Protein AF-A0A0W0G9D4-F1 (afdb_monomer_lite)

Secondary structure (DSSP, 8-state):
-PPPHHHHHHHHHHHHHHS---HHHHHHHHHHTS-HHHHHHHHT-TT-S--SHHHHHHHHHHHHHHHHHHHHHHHHHHHT-----------TTS---HHHHHHHHHTTB-TTT--BSS-TTS-TT--

Sequence (127 aa):
MKDRADEYVNRFRLIAMDMKYDDEALMKFFRDGLLESLQNKIMLRTDGAPKTLKDWYKLAVRYDNQYKLVMANRKKRELIKPKIAREKEVTVGQMLSKSDRKDYMIAGKCFNCAKTGHLSQDCPAKG

Structure (mmCIF, N/CA/C/O backbone):
data_AF-A0A0W0G9D4-F1
#
_entry.id   AF-A0A0W0G9D4-F1
#
loop_
_atom_site.group_PDB
_atom_site.id
_atom_site.type_symbol
_atom_site.label_atom_id
_atom_site.label_alt_id
_atom_site.label_comp_id
_atom_site.label_asym_id
_atom_site.label_entity_id
_atom_site.label_seq_id
_atom_site.pdbx_PDB_ins_code
_atom_site.Cartn_x
_atom_site.Cartn_y
_atom_site.Cartn_z
_atom_site.occupancy
_atom_site.B_iso_or_equiv
_atom_site.auth_seq_id
_atom_site.auth_comp_id
_atom_site.auth_asym_id
_atom_site.auth_atom_id
_atom_site.pdbx_PDB_model_num
ATOM 1 N N . MET A 1 1 ? -0.554 -16.959 -2.542 1.00 45.66 1 MET A N 1
ATOM 2 C CA . MET A 1 1 ? -0.928 -15.636 -3.088 1.00 45.66 1 MET A CA 1
ATOM 3 C C . MET A 1 1 ? -1.708 -14.936 -1.993 1.00 45.66 1 MET A C 1
ATOM 5 O O . MET A 1 1 ? -2.702 -15.501 -1.575 1.00 45.66 1 MET A O 1
ATOM 9 N N . LYS A 1 2 ? -1.224 -13.818 -1.436 1.00 55.66 2 LYS A N 1
ATOM 10 C CA . LYS A 1 2 ? -2.077 -13.017 -0.543 1.00 55.66 2 LYS A CA 1
ATOM 11 C C . LYS A 1 2 ? -3.128 -12.323 -1.417 1.00 55.66 2 LYS A C 1
ATOM 13 O O . LYS A 1 2 ? -2.768 -11.838 -2.493 1.00 55.66 2 LYS A O 1
ATOM 18 N N . ASP A 1 3 ? -4.386 -12.355 -0.979 1.00 65.50 3 ASP A N 1
ATOM 19 C CA . ASP A 1 3 ? -5.522 -11.707 -1.646 1.00 65.50 3 ASP A CA 1
ATOM 20 C C . ASP A 1 3 ? -5.205 -10.229 -1.927 1.00 65.50 3 ASP A C 1
ATOM 22 O O . ASP A 1 3 ? -4.387 -9.606 -1.236 1.00 65.50 3 ASP A O 1
ATOM 26 N N . ARG A 1 4 ? -5.819 -9.653 -2.969 1.00 84.25 4 ARG A N 1
ATOM 27 C CA . ARG A 1 4 ? -5.610 -8.233 -3.284 1.00 84.25 4 ARG A CA 1
ATOM 28 C C . ARG A 1 4 ? -6.040 -7.372 -2.093 1.00 84.25 4 ARG A C 1
ATOM 30 O O . ARG A 1 4 ? -6.993 -7.710 -1.392 1.00 84.25 4 ARG A O 1
ATOM 37 N N . ALA A 1 5 ? -5.370 -6.238 -1.877 1.00 87.88 5 ALA A N 1
ATOM 38 C CA . ALA A 1 5 ? -5.644 -5.407 -0.704 1.00 87.88 5 ALA A CA 1
ATOM 39 C C . ALA A 1 5 ? -7.105 -4.919 -0.648 1.00 87.88 5 ALA A C 1
ATOM 41 O O . ALA A 1 5 ? -7.657 -4.786 0.438 1.00 87.88 5 ALA A O 1
ATOM 42 N N . ASP A 1 6 ? -7.746 -4.691 -1.798 1.00 89.88 6 ASP A N 1
ATOM 43 C CA . ASP A 1 6 ? -9.168 -4.350 -1.899 1.00 89.88 6 ASP A CA 1
ATOM 44 C C . ASP A 1 6 ? -10.088 -5.483 -1.430 1.00 89.88 6 ASP A C 1
ATOM 46 O O . ASP A 1 6 ? -11.030 -5.242 -0.676 1.00 89.88 6 ASP A O 1
ATOM 50 N N . GLU A 1 7 ? -9.785 -6.721 -1.810 1.00 91.00 7 GLU A N 1
ATOM 51 C CA . GLU A 1 7 ? -10.552 -7.890 -1.386 1.00 91.00 7 GLU A CA 1
ATOM 52 C C . GLU A 1 7 ? -10.403 -8.137 0.119 1.00 91.00 7 GLU A C 1
ATOM 54 O O . GLU A 1 7 ? -11.398 -8.334 0.821 1.00 91.00 7 GLU A O 1
ATOM 59 N N . TYR A 1 8 ? -9.173 -8.032 0.630 1.00 93.12 8 TYR A N 1
ATOM 60 C CA . TYR A 1 8 ? -8.897 -8.127 2.061 1.00 93.12 8 TYR A CA 1
ATOM 61 C C . TYR A 1 8 ? -9.650 -7.052 2.857 1.00 93.12 8 TYR A C 1
ATOM 63 O O . TYR A 1 8 ? -10.310 -7.370 3.844 1.00 93.12 8 TYR A O 1
ATOM 71 N N . VAL A 1 9 ? -9.622 -5.794 2.403 1.00 93.62 9 VAL A N 1
ATOM 72 C CA . VAL A 1 9 ? -10.360 -4.688 3.037 1.00 93.62 9 VAL A CA 1
ATOM 73 C C . VAL A 1 9 ? -11.863 -4.957 3.068 1.00 93.62 9 VAL A C 1
ATOM 75 O O . VAL A 1 9 ? -12.498 -4.711 4.093 1.00 93.62 9 VAL A O 1
ATOM 78 N N . ASN A 1 10 ? -12.442 -5.470 1.981 1.00 92.56 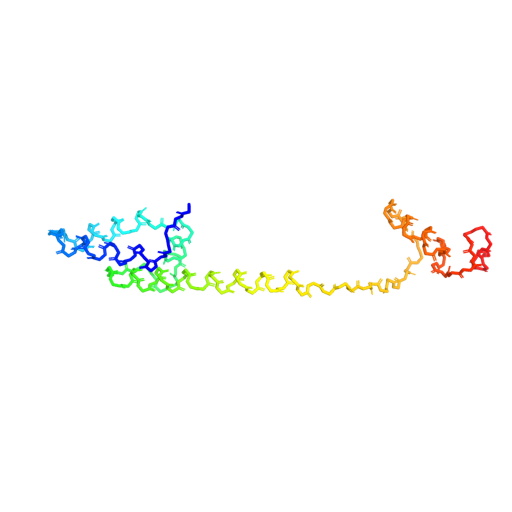10 ASN A N 1
ATOM 79 C CA . ASN A 1 10 ? -13.874 -5.761 1.923 1.00 92.56 10 ASN A CA 1
ATOM 80 C C . ASN A 1 10 ? -14.262 -6.890 2.880 1.00 92.56 10 ASN A C 1
ATOM 82 O O . ASN A 1 10 ? -15.212 -6.741 3.646 1.00 92.56 10 ASN A O 1
ATOM 86 N N . ARG A 1 11 ? -13.496 -7.986 2.891 1.00 92.12 11 ARG A N 1
ATOM 87 C CA . ARG A 1 11 ? -13.725 -9.108 3.808 1.00 92.12 11 ARG A CA 1
ATOM 88 C C . ARG A 1 11 ? -13.597 -8.664 5.262 1.00 92.12 11 ARG A C 1
ATOM 90 O O . ARG A 1 11 ? -14.465 -8.961 6.075 1.00 92.12 11 ARG A O 1
ATOM 97 N N . PHE A 1 12 ? -12.556 -7.893 5.569 1.00 93.94 12 PHE A N 1
ATOM 98 C CA . PHE A 1 12 ? -12.332 -7.387 6.916 1.00 93.94 12 PHE A CA 1
ATOM 99 C C . PHE A 1 12 ? -13.440 -6.429 7.359 1.00 93.94 12 PHE A C 1
ATOM 101 O O . PHE A 1 12 ? -13.861 -6.496 8.506 1.00 93.94 12 PHE A O 1
ATOM 108 N N . ARG A 1 13 ? -13.957 -5.570 6.470 1.00 91.69 13 ARG A N 1
ATOM 109 C CA . ARG A 1 13 ? -15.094 -4.692 6.789 1.00 91.69 13 ARG A CA 1
ATOM 110 C C . ARG A 1 13 ? -16.330 -5.466 7.220 1.00 91.69 13 ARG A C 1
ATOM 112 O O . ARG A 1 13 ? -16.950 -5.073 8.197 1.00 91.69 13 ARG A O 1
ATOM 119 N N . LEU A 1 14 ? -16.677 -6.538 6.509 1.00 90.81 14 LEU A N 1
ATOM 120 C CA . LEU A 1 14 ? -17.842 -7.357 6.854 1.00 90.81 14 LEU A CA 1
ATOM 121 C C . LEU A 1 14 ? -17.689 -7.977 8.244 1.00 90.81 14 LEU A C 1
ATOM 123 O O . LEU A 1 14 ? -18.610 -7.920 9.047 1.00 90.81 14 LEU A O 1
ATOM 127 N N . ILE A 1 15 ? -16.497 -8.497 8.542 1.00 89.56 15 ILE A N 1
ATOM 128 C CA . ILE A 1 15 ? -16.185 -9.074 9.851 1.00 89.56 15 ILE A CA 1
ATOM 129 C C . ILE A 1 15 ? -16.210 -7.984 10.936 1.00 89.56 15 ILE A C 1
ATOM 131 O O . ILE A 1 15 ? -16.845 -8.153 11.968 1.00 89.56 15 ILE A O 1
ATOM 135 N N . ALA A 1 16 ? -15.578 -6.834 10.701 1.00 90.00 16 ALA A N 1
ATOM 136 C CA . ALA A 1 16 ? -15.534 -5.727 11.655 1.00 90.00 16 ALA A CA 1
ATOM 137 C C . ALA A 1 16 ? -16.920 -5.144 11.980 1.00 90.00 16 ALA A C 1
ATOM 139 O O . ALA A 1 16 ? -17.105 -4.606 13.062 1.00 90.00 16 ALA A O 1
ATOM 140 N N . MET A 1 17 ? -17.889 -5.242 11.064 1.00 86.38 17 MET A N 1
ATOM 141 C CA . MET A 1 17 ? -19.273 -4.823 11.318 1.00 86.38 17 MET A CA 1
ATOM 142 C C . MET A 1 17 ? -20.025 -5.777 12.252 1.00 86.38 17 MET A C 1
ATOM 144 O O . MET A 1 17 ? -20.906 -5.332 12.983 1.00 86.38 17 MET A O 1
ATOM 148 N N . ASP A 1 18 ? -19.704 -7.069 12.207 1.00 86.44 18 ASP A N 1
ATOM 149 C CA . ASP A 1 18 ? -20.337 -8.094 13.042 1.00 86.44 18 ASP A CA 1
ATOM 150 C C . ASP A 1 18 ? -19.704 -8.155 14.443 1.00 86.44 18 ASP A C 1
ATOM 152 O O . ASP A 1 18 ? -20.372 -8.361 15.459 1.00 86.44 18 ASP A O 1
ATOM 156 N N . MET A 1 19 ? -18.396 -7.904 14.515 1.00 79.94 19 MET A N 1
ATOM 157 C CA . MET A 1 19 ? -17.641 -7.945 15.760 1.00 79.94 19 MET A CA 1
ATOM 158 C C . MET A 1 19 ? -17.784 -6.632 16.540 1.00 79.94 19 MET A C 1
ATOM 160 O O . MET A 1 19 ? -17.358 -5.577 16.083 1.00 79.94 19 MET A O 1
ATOM 164 N N . LYS A 1 20 ? -18.306 -6.691 17.772 1.00 82.50 20 LYS A N 1
ATOM 165 C CA . LYS A 1 20 ? -18.408 -5.541 18.701 1.00 82.50 20 LYS A CA 1
ATOM 166 C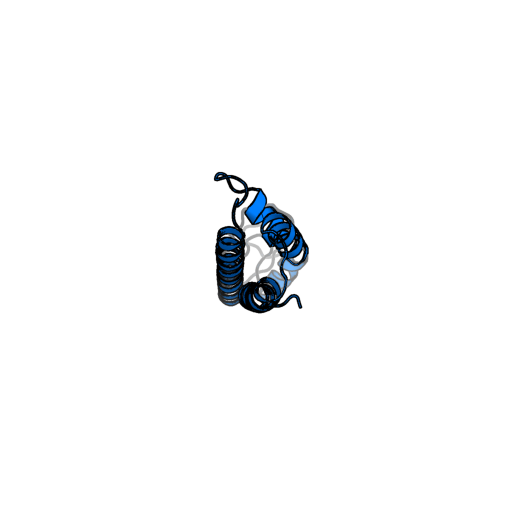 C . LYS A 1 20 ? -17.055 -5.112 19.309 1.00 82.50 20 LYS A C 1
ATOM 168 O O . LYS A 1 20 ? -16.995 -4.787 20.494 1.00 82.50 20 LYS A O 1
ATOM 173 N N . TYR A 1 21 ? -15.966 -5.171 18.547 1.00 86.38 21 TYR A N 1
ATOM 174 C CA . TYR A 1 21 ? -14.649 -4.730 19.009 1.00 86.38 21 TYR A CA 1
ATOM 175 C C . TYR A 1 21 ? -14.489 -3.217 18.888 1.00 86.38 21 TYR A C 1
ATOM 177 O O . TYR A 1 21 ? -15.130 -2.573 18.060 1.00 86.38 21 TYR A O 1
ATOM 185 N N . ASP A 1 22 ? -13.608 -2.662 19.714 1.00 88.62 22 ASP A N 1
ATOM 186 C CA . ASP A 1 22 ? -13.185 -1.276 19.605 1.00 88.62 22 ASP A CA 1
ATOM 187 C C . ASP A 1 22 ? -12.298 -1.049 18.366 1.00 88.62 22 ASP A C 1
ATOM 189 O O . ASP A 1 22 ? -11.642 -1.958 17.843 1.00 88.62 22 ASP A O 1
ATOM 193 N N . ASP A 1 23 ? -12.272 0.198 17.896 1.00 86.25 23 ASP A N 1
ATOM 194 C CA . ASP A 1 23 ? -11.528 0.589 16.698 1.00 86.25 23 ASP A CA 1
ATOM 195 C C . ASP A 1 23 ? -10.017 0.326 16.821 1.00 86.25 23 ASP A C 1
ATOM 197 O O . ASP A 1 23 ? -9.363 0.055 15.813 1.00 86.25 23 ASP A O 1
ATOM 201 N N . GLU A 1 24 ? -9.442 0.380 18.026 1.00 89.69 24 GLU A N 1
ATOM 202 C CA . GLU A 1 24 ? -8.011 0.156 18.248 1.00 89.69 24 GLU A CA 1
ATOM 203 C C . GLU A 1 24 ? -7.642 -1.319 18.057 1.00 89.69 24 GLU A C 1
ATOM 205 O O . GLU A 1 24 ? -6.710 -1.642 17.307 1.00 89.69 24 GLU A O 1
ATOM 210 N N . ALA A 1 25 ? -8.429 -2.224 18.637 1.00 92.19 25 ALA A N 1
ATOM 211 C CA . ALA A 1 25 ? -8.318 -3.657 18.414 1.00 92.19 25 ALA A CA 1
ATOM 212 C C . ALA A 1 25 ? -8.510 -4.003 16.930 1.00 92.19 25 ALA A C 1
ATOM 214 O O . ALA A 1 25 ? -7.685 -4.714 16.347 1.00 92.19 25 ALA A O 1
ATOM 215 N N . LEU A 1 26 ? -9.541 -3.450 16.281 1.00 93.25 26 LEU A N 1
ATOM 216 C CA . LEU A 1 26 ? -9.794 -3.667 14.854 1.00 93.25 26 LEU A CA 1
ATOM 217 C C . LEU A 1 26 ? -8.637 -3.173 13.978 1.00 93.25 26 LEU A C 1
ATOM 219 O O . LEU A 1 26 ? -8.260 -3.852 13.023 1.00 93.25 26 LEU A O 1
ATOM 223 N N . MET A 1 27 ? -8.031 -2.028 14.302 1.00 92.94 27 MET A N 1
ATOM 224 C CA . MET A 1 27 ? -6.850 -1.528 13.594 1.00 92.94 27 MET A CA 1
ATOM 225 C C . MET A 1 27 ? -5.649 -2.460 13.747 1.00 92.94 27 MET A C 1
ATOM 227 O O . MET A 1 27 ? -4.950 -2.706 12.760 1.00 92.94 27 MET A O 1
ATOM 231 N N . LYS A 1 28 ? -5.419 -3.012 14.943 1.00 92.31 28 LYS A N 1
ATOM 232 C CA . LYS A 1 28 ? -4.343 -3.981 15.182 1.00 92.31 28 LYS A CA 1
ATOM 233 C C . LYS A 1 28 ? -4.542 -5.251 14.353 1.00 92.31 28 LYS A C 1
ATOM 235 O O . LYS A 1 28 ? -3.656 -5.611 13.582 1.00 92.31 28 LYS A O 1
ATOM 240 N N . PHE A 1 29 ? -5.725 -5.864 14.422 1.00 93.44 29 PHE A N 1
ATOM 241 C CA . PHE A 1 29 ? -6.039 -7.056 13.627 1.00 93.44 29 PHE A CA 1
ATOM 242 C C . PHE A 1 29 ? -5.948 -6.792 12.124 1.00 93.44 29 PHE A C 1
ATOM 244 O O . PHE A 1 29 ? -5.398 -7.603 11.378 1.00 93.44 29 PHE A O 1
ATOM 251 N N . PHE A 1 30 ? -6.445 -5.637 11.671 1.00 94.19 30 PHE A N 1
ATOM 252 C CA . PHE A 1 30 ? -6.355 -5.262 10.268 1.00 94.19 30 PHE A CA 1
ATOM 253 C C . PHE A 1 30 ? -4.899 -5.175 9.813 1.00 94.19 30 PHE A C 1
ATOM 255 O O . PHE A 1 30 ? -4.551 -5.730 8.768 1.00 94.19 30 PHE A O 1
ATOM 262 N N . ARG A 1 31 ? -4.058 -4.500 10.607 1.00 92.75 31 ARG A N 1
ATOM 263 C CA . ARG A 1 31 ? -2.629 -4.314 10.350 1.00 92.75 31 ARG A CA 1
ATOM 264 C C . ARG A 1 31 ? -1.898 -5.654 10.251 1.00 92.75 31 ARG A C 1
ATOM 266 O O . ARG A 1 31 ? -1.101 -5.814 9.329 1.00 92.75 31 ARG A O 1
ATOM 273 N N . ASP A 1 32 ? -2.187 -6.596 11.143 1.00 91.81 32 ASP A N 1
ATOM 274 C CA . ASP A 1 32 ? -1.519 -7.903 11.194 1.00 91.81 32 ASP A CA 1
ATOM 275 C C . ASP A 1 32 ? -1.874 -8.800 9.995 1.00 91.81 32 ASP A C 1
ATOM 277 O O . ASP A 1 32 ? -1.048 -9.590 9.538 1.00 91.81 32 ASP A O 1
ATOM 281 N N . GLY A 1 33 ? -3.070 -8.645 9.418 1.00 91.88 33 GLY A N 1
ATOM 282 C CA . GLY A 1 33 ? -3.451 -9.375 8.205 1.00 91.88 33 GLY A CA 1
ATOM 283 C C . GLY A 1 33 ? -2.927 -8.770 6.893 1.00 91.88 33 GLY A C 1
ATOM 284 O O . GLY A 1 33 ? -3.058 -9.394 5.836 1.00 91.88 33 GLY A O 1
ATOM 285 N N . LEU A 1 34 ? -2.295 -7.589 6.916 1.00 92.38 34 LEU A N 1
ATOM 286 C CA . LEU A 1 34 ? -1.700 -6.992 5.716 1.00 92.38 34 LEU A CA 1
ATOM 287 C C . LEU A 1 34 ? -0.408 -7.707 5.269 1.00 92.38 34 LEU A C 1
ATOM 289 O O . LEU A 1 34 ? 0.212 -8.525 5.950 1.00 92.38 34 LEU A O 1
ATOM 293 N N . LEU A 1 35 ? 0.025 -7.404 4.045 1.00 91.44 35 LEU A N 1
ATOM 294 C CA . LEU A 1 35 ? 1.394 -7.681 3.608 1.00 91.44 35 LEU A CA 1
ATOM 295 C C . LEU A 1 35 ? 2.370 -6.788 4.381 1.00 91.44 35 LEU A C 1
ATOM 297 O O . LEU A 1 35 ? 2.163 -5.578 4.435 1.00 91.44 35 LEU A O 1
ATOM 301 N N . GLU A 1 36 ? 3.468 -7.359 4.878 1.00 91.62 36 GLU A N 1
ATOM 302 C CA . GLU A 1 36 ? 4.514 -6.624 5.609 1.00 91.62 36 GLU A CA 1
ATOM 303 C C . GLU A 1 36 ? 5.052 -5.430 4.800 1.00 91.62 36 GLU A C 1
ATOM 305 O O . GLU A 1 36 ? 5.224 -4.329 5.317 1.00 91.62 36 GLU A O 1
ATOM 310 N N . SER A 1 37 ? 5.219 -5.596 3.485 1.00 90.75 37 SER A N 1
ATOM 311 C CA . SER A 1 37 ? 5.646 -4.513 2.595 1.00 90.75 37 SER A CA 1
ATOM 312 C C . SER A 1 37 ? 4.650 -3.347 2.534 1.00 90.75 37 SER A C 1
ATOM 314 O O . SER A 1 37 ? 5.065 -2.188 2.481 1.00 90.75 37 SER A O 1
ATOM 316 N N . LEU A 1 38 ? 3.343 -3.627 2.570 1.00 92.12 38 LEU A N 1
ATOM 317 C CA . LEU A 1 38 ? 2.302 -2.597 2.628 1.00 92.12 38 LEU A CA 1
ATOM 318 C C . LEU A 1 38 ? 2.238 -1.963 4.018 1.00 92.12 38 LEU A C 1
ATOM 320 O O . LEU A 1 38 ? 2.158 -0.742 4.116 1.00 92.12 38 LEU A O 1
ATOM 324 N N . GLN A 1 39 ? 2.331 -2.766 5.078 1.00 92.94 39 GLN A N 1
ATOM 325 C CA . GLN A 1 39 ? 2.361 -2.298 6.463 1.00 92.94 39 GLN A CA 1
ATOM 326 C C . GLN A 1 39 ? 3.514 -1.312 6.680 1.00 92.94 39 GLN A C 1
ATOM 328 O O . GLN A 1 39 ? 3.278 -0.185 7.112 1.00 92.94 39 GLN A O 1
ATOM 333 N N . ASN A 1 40 ? 4.737 -1.685 6.298 1.00 92.81 40 ASN A N 1
ATOM 334 C CA . ASN A 1 40 ? 5.920 -0.833 6.414 1.00 92.81 40 ASN A CA 1
ATOM 335 C C . ASN A 1 40 ? 5.759 0.457 5.607 1.00 92.81 40 ASN A C 1
ATOM 337 O O . ASN A 1 40 ? 6.027 1.542 6.114 1.00 92.81 40 ASN A O 1
ATOM 341 N N . LYS A 1 41 ? 5.233 0.370 4.379 1.00 92.62 41 LYS A N 1
ATOM 342 C CA . LYS A 1 41 ? 4.992 1.553 3.544 1.00 92.62 41 LYS A CA 1
ATOM 343 C C . LYS A 1 41 ? 3.957 2.512 4.141 1.00 92.62 41 LYS A C 1
ATOM 345 O O . LYS A 1 41 ? 4.088 3.719 3.963 1.00 92.62 41 LYS A O 1
ATOM 350 N N . ILE A 1 42 ? 2.941 1.995 4.832 1.00 94.00 42 ILE A N 1
ATOM 351 C CA . ILE A 1 42 ? 1.931 2.809 5.521 1.00 94.00 42 ILE A CA 1
ATOM 352 C C . ILE A 1 42 ? 2.501 3.422 6.807 1.00 94.00 42 ILE A C 1
ATOM 354 O O . ILE A 1 42 ? 2.226 4.586 7.091 1.00 94.00 42 ILE A O 1
ATOM 358 N N . MET A 1 43 ? 3.297 2.666 7.566 1.00 91.19 43 MET A N 1
ATOM 359 C CA . MET A 1 43 ? 3.873 3.111 8.841 1.00 91.19 43 MET A CA 1
ATOM 360 C C . MET A 1 43 ? 4.993 4.139 8.674 1.00 91.19 43 MET A C 1
ATOM 362 O O . MET A 1 43 ? 5.116 5.032 9.501 1.00 91.19 43 MET A O 1
ATOM 366 N N . LEU A 1 44 ? 5.766 4.055 7.592 1.00 92.38 44 LEU A N 1
ATOM 367 C CA . LEU A 1 44 ? 6.877 4.966 7.293 1.00 92.38 44 LEU A CA 1
ATOM 368 C C . LEU A 1 44 ? 6.445 6.230 6.527 1.00 92.38 44 LEU A C 1
ATOM 370 O O . LEU A 1 44 ? 7.268 6.898 5.902 1.00 92.38 44 LEU A O 1
ATOM 374 N N . ARG A 1 45 ? 5.149 6.563 6.525 1.00 93.56 45 ARG A N 1
ATOM 375 C CA . ARG A 1 45 ? 4.655 7.803 5.915 1.00 93.56 45 ARG A CA 1
ATOM 376 C C . ARG A 1 45 ? 5.096 9.024 6.717 1.00 93.56 45 ARG A C 1
ATOM 378 O O . ARG A 1 45 ? 5.023 9.026 7.940 1.00 93.56 45 ARG A O 1
ATOM 385 N N . THR A 1 46 ? 5.421 10.102 6.009 1.00 90.56 46 THR A N 1
ATOM 386 C CA . THR A 1 46 ? 5.728 11.419 6.595 1.00 90.56 46 THR A CA 1
ATOM 387 C C . THR A 1 46 ? 4.561 12.006 7.381 1.00 90.56 46 THR A C 1
ATOM 389 O O . THR A 1 46 ? 4.766 12.670 8.387 1.00 90.56 46 THR A O 1
ATOM 392 N N . ASP A 1 47 ? 3.332 11.711 6.953 1.00 88.19 47 ASP A N 1
ATOM 393 C CA . ASP A 1 47 ? 2.106 12.230 7.573 1.00 88.19 47 ASP A CA 1
ATOM 394 C C . ASP A 1 47 ? 1.730 11.472 8.865 1.00 88.19 47 ASP A C 1
ATOM 396 O O . ASP A 1 47 ? 0.649 11.675 9.419 1.00 88.19 47 ASP A O 1
ATOM 400 N N . GLY A 1 48 ? 2.595 10.559 9.319 1.00 88.56 48 GLY A N 1
ATOM 401 C CA . GLY A 1 48 ? 2.395 9.728 10.497 1.00 88.56 48 GLY A CA 1
ATOM 402 C C . GLY A 1 48 ? 1.522 8.491 10.267 1.00 88.56 48 GLY A C 1
ATOM 403 O O . GLY A 1 48 ? 0.984 8.236 9.178 1.00 88.56 48 GLY A O 1
ATOM 404 N N . ALA A 1 49 ? 1.404 7.701 11.338 1.00 87.81 49 ALA A N 1
ATOM 405 C CA . ALA A 1 49 ? 0.596 6.490 11.367 1.00 87.81 49 ALA A CA 1
ATOM 406 C C . ALA A 1 49 ? -0.903 6.817 11.209 1.00 87.81 49 ALA A C 1
ATOM 408 O O . ALA A 1 49 ? -1.375 7.823 11.750 1.00 87.81 49 ALA A O 1
ATOM 409 N N . PRO A 1 50 ? -1.679 5.981 10.496 1.00 93.50 50 PRO A N 1
ATOM 410 C CA . PRO A 1 50 ? -3.113 6.198 10.366 1.00 93.50 50 PRO A CA 1
ATOM 411 C C . PRO A 1 50 ? -3.798 6.033 11.726 1.00 93.50 50 PRO A C 1
ATOM 413 O O . PRO A 1 50 ? -3.552 5.056 12.431 1.00 93.50 50 PRO A O 1
ATOM 416 N N . LYS A 1 51 ? -4.666 6.988 12.072 1.00 92.38 51 LYS A N 1
ATOM 417 C CA . LYS A 1 51 ? -5.370 7.028 13.366 1.00 92.38 51 LYS A CA 1
ATOM 418 C C . LYS A 1 51 ? -6.749 6.377 13.332 1.00 92.38 51 LYS A C 1
ATOM 420 O O . LYS A 1 51 ? -7.353 6.181 14.376 1.00 92.38 51 LYS A O 1
ATOM 425 N N . THR A 1 52 ? -7.264 6.096 12.136 1.00 93.38 52 THR A N 1
ATOM 426 C CA . THR A 1 52 ? -8.588 5.506 11.955 1.00 93.38 52 THR A CA 1
ATOM 427 C C . THR A 1 52 ? -8.509 4.285 11.057 1.00 93.38 52 THR A C 1
ATOM 429 O O . THR A 1 52 ? -7.737 4.239 10.091 1.00 93.38 52 THR A O 1
ATOM 432 N N . LEU A 1 53 ? -9.372 3.309 11.325 1.00 92.69 53 LEU A N 1
ATOM 433 C CA . LEU A 1 53 ? -9.505 2.102 10.515 1.00 92.69 53 LEU A CA 1
ATOM 434 C C . LEU A 1 53 ? -9.856 2.427 9.049 1.00 92.69 53 LEU A C 1
ATOM 436 O O . LEU A 1 53 ? -9.375 1.791 8.110 1.00 92.69 53 LEU A O 1
ATOM 440 N N . LYS A 1 54 ? -10.627 3.496 8.823 1.00 92.94 54 LYS A N 1
ATOM 441 C CA . LYS A 1 54 ? -10.959 3.986 7.478 1.00 92.94 54 LYS A CA 1
ATOM 442 C C . LYS A 1 54 ? -9.731 4.492 6.720 1.00 92.94 54 LYS A C 1
ATOM 444 O O . LYS A 1 54 ? -9.634 4.263 5.512 1.00 92.94 54 LYS A O 1
ATOM 449 N N . ASP A 1 55 ? -8.807 5.172 7.393 1.00 94.56 55 ASP A N 1
ATOM 450 C CA . ASP A 1 55 ? -7.566 5.641 6.770 1.00 94.56 55 ASP A CA 1
ATOM 451 C C . ASP A 1 55 ? -6.631 4.479 6.452 1.00 94.56 55 ASP A C 1
ATOM 453 O O . ASP A 1 55 ? -6.048 4.445 5.366 1.00 94.56 55 ASP A O 1
ATOM 457 N N . TRP A 1 56 ? -6.573 3.481 7.337 1.00 94.81 56 TRP A N 1
ATOM 458 C CA . TRP A 1 56 ? -5.893 2.215 7.073 1.00 94.81 56 TRP A CA 1
ATOM 459 C C . TRP A 1 56 ? -6.385 1.558 5.780 1.00 94.81 56 TRP A C 1
ATOM 461 O O . TRP A 1 56 ? -5.572 1.243 4.908 1.00 94.81 56 TRP A O 1
ATOM 471 N N . TYR A 1 57 ? -7.703 1.434 5.597 1.00 94.69 57 TYR A N 1
ATOM 472 C CA . TYR A 1 57 ? -8.289 0.881 4.371 1.00 94.69 57 TYR A CA 1
ATOM 473 C C . TYR A 1 57 ? -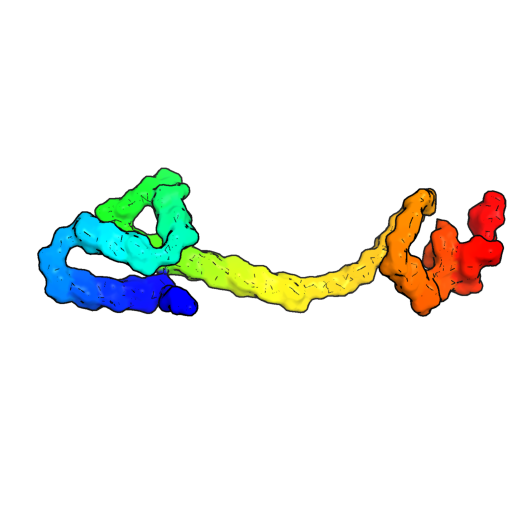7.887 1.663 3.120 1.00 94.69 57 TYR A C 1
ATOM 475 O O . TYR A 1 57 ? -7.432 1.082 2.132 1.00 94.69 57 TYR A O 1
ATOM 483 N N . LYS A 1 58 ? -8.031 2.993 3.157 1.00 95.12 58 LYS A N 1
ATOM 484 C CA . LYS A 1 58 ? -7.700 3.861 2.018 1.00 95.12 58 LYS A CA 1
ATOM 485 C C . LYS A 1 58 ? -6.231 3.728 1.624 1.00 95.12 58 LYS A C 1
ATOM 487 O O . LYS A 1 58 ? -5.919 3.627 0.438 1.00 95.12 58 LYS A O 1
ATOM 492 N N . LEU A 1 59 ? -5.329 3.739 2.605 1.00 95.62 59 LEU A N 1
ATOM 493 C CA . LEU A 1 59 ? -3.891 3.681 2.361 1.00 95.62 59 LEU A CA 1
ATOM 494 C C . LEU A 1 59 ? -3.454 2.304 1.858 1.00 95.62 59 LEU A C 1
ATOM 496 O O . LEU A 1 59 ? -2.671 2.247 0.910 1.00 95.62 59 LEU A O 1
ATOM 500 N N . ALA A 1 60 ? -4.001 1.215 2.407 1.00 94.75 60 ALA A N 1
ATOM 501 C CA . ALA A 1 60 ? -3.730 -0.142 1.933 1.00 94.75 60 ALA A CA 1
ATOM 502 C C . ALA A 1 60 ? -4.063 -0.299 0.443 1.00 94.75 60 ALA A C 1
ATOM 504 O O . ALA A 1 60 ? -3.198 -0.682 -0.347 1.00 94.75 60 ALA A O 1
ATOM 505 N N . VAL A 1 61 ? -5.273 0.100 0.035 1.00 94.75 61 VAL A N 1
ATOM 506 C CA . VAL A 1 61 ? -5.703 0.040 -1.373 1.00 94.75 61 VAL A CA 1
ATOM 507 C C . VAL A 1 61 ? -4.853 0.957 -2.255 1.00 94.75 61 VAL A C 1
ATOM 509 O O . VAL A 1 61 ? -4.419 0.559 -3.337 1.00 94.75 61 VAL A O 1
ATOM 512 N N . ARG A 1 62 ? -4.567 2.184 -1.799 1.00 94.56 62 ARG A N 1
ATOM 513 C CA . ARG A 1 62 ? -3.752 3.145 -2.556 1.00 94.56 62 ARG A CA 1
ATOM 514 C C . ARG A 1 62 ? -2.360 2.592 -2.854 1.00 94.56 62 ARG A C 1
ATOM 516 O O . ARG A 1 62 ? -1.912 2.663 -3.998 1.00 94.56 62 ARG A O 1
ATOM 523 N N . TYR A 1 63 ? -1.669 2.064 -1.848 1.00 94.31 63 TYR A N 1
ATOM 524 C CA . TYR A 1 63 ? -0.301 1.578 -2.018 1.00 94.31 63 TYR A CA 1
ATOM 525 C C . TYR A 1 63 ? -0.216 0.272 -2.798 1.00 94.31 63 TYR A C 1
ATOM 527 O O . TYR A 1 63 ? 0.718 0.119 -3.587 1.00 94.31 63 TYR A O 1
ATOM 535 N N . ASP A 1 64 ? -1.195 -0.619 -2.647 1.00 93.69 64 ASP A N 1
ATOM 536 C CA . ASP A 1 64 ? -1.300 -1.826 -3.466 1.00 93.69 64 ASP A CA 1
ATOM 537 C C . ASP A 1 64 ? -1.496 -1.471 -4.949 1.00 93.69 64 ASP A C 1
ATOM 539 O O . ASP A 1 64 ? -0.780 -1.961 -5.823 1.00 93.69 64 ASP A O 1
ATOM 543 N N . ASN A 1 65 ? -2.374 -0.509 -5.248 1.00 92.25 65 ASN A N 1
ATOM 544 C CA . ASN A 1 65 ? -2.579 -0.028 -6.616 1.00 92.25 65 ASN A CA 1
ATOM 545 C C . ASN A 1 65 ? -1.335 0.662 -7.198 1.00 92.25 65 ASN A C 1
ATOM 547 O O . ASN A 1 65 ? -1.008 0.456 -8.368 1.00 92.25 65 ASN A O 1
ATOM 551 N N . GLN A 1 66 ? -0.590 1.424 -6.390 1.00 92.44 66 GLN A N 1
ATOM 552 C CA . GLN A 1 66 ? 0.705 1.968 -6.813 1.00 92.44 66 GLN A CA 1
ATOM 553 C C . GLN A 1 66 ? 1.708 0.860 -7.145 1.00 92.44 66 GLN A C 1
ATOM 555 O O . GLN A 1 66 ? 2.402 0.946 -8.158 1.00 92.44 66 GLN A O 1
ATOM 560 N N . TYR A 1 67 ? 1.787 -0.184 -6.319 1.00 89.88 67 TYR A N 1
ATOM 561 C CA . TYR A 1 67 ? 2.661 -1.324 -6.578 1.00 89.88 67 TYR A CA 1
ATOM 562 C C . TYR A 1 67 ? 2.276 -2.030 -7.885 1.00 89.88 67 TYR A C 1
ATOM 564 O O . TYR A 1 67 ? 3.140 -2.249 -8.735 1.00 89.88 67 TYR A O 1
ATOM 572 N N . LYS A 1 68 ? 0.979 -2.280 -8.116 1.00 89.19 68 LYS A N 1
ATOM 573 C CA . LYS A 1 68 ? 0.467 -2.839 -9.381 1.00 89.19 68 LYS A CA 1
ATOM 574 C C . LYS A 1 68 ? 0.889 -2.000 -10.590 1.00 89.19 68 LYS A C 1
ATOM 576 O O . LYS A 1 68 ? 1.348 -2.563 -11.583 1.00 89.19 68 LYS A O 1
ATOM 581 N N . LEU A 1 69 ? 0.794 -0.670 -10.504 1.00 89.62 69 LEU A N 1
ATOM 582 C CA . LEU A 1 69 ? 1.203 0.234 -11.585 1.00 89.62 69 LEU A CA 1
ATOM 583 C C . LEU A 1 69 ? 2.707 0.133 -11.880 1.00 89.62 69 LEU A C 1
ATOM 585 O O . LEU A 1 69 ? 3.108 0.026 -13.041 1.00 89.62 69 LEU A O 1
ATOM 589 N N . VAL A 1 70 ? 3.544 0.129 -10.839 1.00 89.81 70 VAL A N 1
ATOM 590 C CA . VAL A 1 70 ? 5.003 -0.017 -10.976 1.00 89.81 70 VAL A CA 1
ATOM 591 C C . VAL A 1 70 ? 5.354 -1.357 -11.621 1.00 89.81 70 VAL A C 1
ATOM 593 O O . VAL A 1 70 ? 6.140 -1.395 -12.569 1.00 89.81 70 VAL A O 1
ATOM 596 N N . MET A 1 71 ? 4.734 -2.446 -11.167 1.00 87.19 71 MET A N 1
ATOM 597 C CA . MET A 1 71 ? 4.974 -3.784 -11.710 1.00 87.19 71 MET A CA 1
ATOM 598 C C . MET A 1 71 ? 4.503 -3.910 -13.164 1.00 87.19 71 MET A C 1
ATOM 600 O O . MET A 1 71 ? 5.217 -4.477 -13.992 1.00 87.19 71 MET A O 1
ATOM 604 N N . ALA A 1 72 ? 3.356 -3.321 -13.518 1.00 88.50 72 ALA A N 1
ATOM 605 C CA . ALA A 1 72 ? 2.867 -3.287 -14.895 1.00 88.50 72 ALA A CA 1
ATOM 606 C C . ALA A 1 72 ? 3.815 -2.509 -15.824 1.00 88.50 72 ALA A C 1
ATOM 608 O O . ALA A 1 72 ? 4.129 -2.973 -16.921 1.00 88.50 72 ALA A O 1
ATOM 609 N N . ASN A 1 73 ? 4.326 -1.359 -15.377 1.00 88.31 73 ASN A N 1
ATOM 610 C CA . ASN A 1 73 ? 5.290 -0.564 -16.140 1.00 88.31 73 ASN A CA 1
ATOM 611 C C . ASN A 1 73 ? 6.641 -1.271 -16.291 1.00 88.31 73 ASN A C 1
ATOM 613 O O . ASN A 1 73 ? 7.234 -1.228 -17.369 1.00 88.31 73 ASN A O 1
ATOM 617 N N . ARG A 1 74 ? 7.115 -1.961 -15.247 1.00 85.19 74 ARG A N 1
ATOM 618 C CA . ARG A 1 74 ? 8.323 -2.791 -15.320 1.00 85.19 74 ARG A CA 1
ATOM 619 C C . ARG A 1 74 ? 8.165 -3.902 -16.355 1.00 85.19 74 ARG A C 1
ATOM 621 O O . ARG A 1 74 ? 9.019 -4.021 -17.226 1.00 85.19 74 ARG A O 1
ATOM 628 N N . LYS A 1 75 ? 7.046 -4.633 -16.324 1.00 84.38 75 LYS A N 1
ATOM 629 C CA . LYS A 1 75 ? 6.746 -5.680 -17.310 1.00 84.38 75 LYS A CA 1
ATOM 630 C C . LYS A 1 75 ? 6.712 -5.119 -18.735 1.00 84.38 75 LYS A C 1
ATOM 632 O O . LYS A 1 75 ? 7.300 -5.705 -19.634 1.00 84.38 75 LYS A O 1
ATOM 637 N N . LYS A 1 76 ? 6.096 -3.948 -18.946 1.00 81.25 76 LYS A N 1
ATOM 638 C CA . LYS A 1 76 ? 6.119 -3.262 -20.251 1.00 81.25 76 LYS A CA 1
ATOM 639 C C . LYS A 1 76 ? 7.545 -2.914 -20.696 1.00 81.25 76 LYS A C 1
ATOM 641 O O . LYS A 1 76 ? 7.898 -3.199 -21.831 1.00 81.25 76 LYS A O 1
ATOM 646 N N . ARG A 1 77 ? 8.389 -2.359 -19.820 1.00 75.81 77 ARG A N 1
ATOM 647 C CA . ARG A 1 77 ? 9.802 -2.054 -20.137 1.00 75.81 77 ARG A CA 1
ATOM 648 C C . ARG A 1 77 ? 10.631 -3.302 -20.434 1.00 75.81 77 ARG A C 1
ATOM 650 O O . ARG A 1 77 ? 11.503 -3.253 -21.290 1.00 75.81 77 ARG A O 1
ATOM 657 N N . GLU A 1 78 ? 10.366 -4.406 -19.742 1.00 75.38 78 GLU A N 1
ATOM 658 C CA . GLU A 1 78 ? 11.020 -5.691 -20.005 1.00 75.38 78 GLU A CA 1
ATOM 659 C C . GLU A 1 78 ? 10.649 -6.238 -21.391 1.00 75.38 78 GLU A C 1
ATOM 661 O O . GLU A 1 78 ? 11.529 -6.732 -22.091 1.00 75.38 78 GLU A O 1
ATOM 666 N N . LEU A 1 79 ? 9.392 -6.071 -21.816 1.00 73.31 79 LEU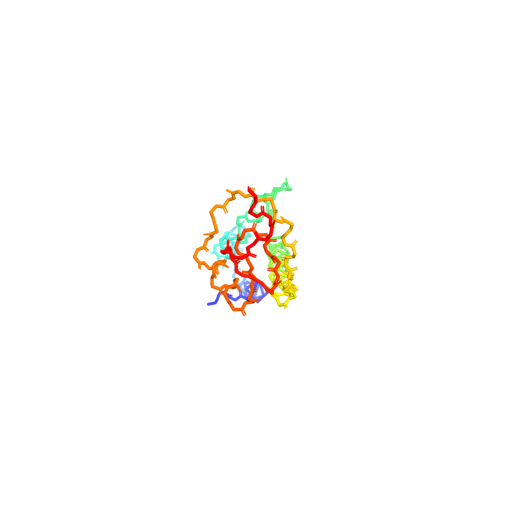 A N 1
ATOM 667 C CA . LEU A 1 79 ? 8.930 -6.424 -23.165 1.00 73.31 79 LEU A CA 1
ATOM 668 C C . LEU A 1 79 ? 9.483 -5.483 -24.250 1.00 73.31 79 LEU A C 1
ATOM 670 O O . LEU A 1 79 ? 9.721 -5.921 -25.369 1.00 73.31 79 LEU A O 1
ATOM 674 N N . ILE A 1 80 ? 9.704 -4.205 -23.922 1.00 65.62 80 ILE A N 1
ATOM 675 C CA . ILE A 1 80 ? 10.167 -3.162 -24.856 1.00 65.62 80 ILE A CA 1
ATOM 676 C C . ILE A 1 80 ? 11.701 -3.028 -24.853 1.00 65.62 80 ILE A C 1
ATOM 678 O O . ILE A 1 80 ? 12.215 -2.095 -25.458 1.00 65.62 80 ILE A O 1
ATOM 682 N N . LYS A 1 81 ? 12.470 -3.922 -24.203 1.00 57.69 81 LYS A N 1
ATOM 683 C CA . LYS A 1 81 ? 13.945 -3.861 -24.248 1.00 57.69 81 LYS A CA 1
ATOM 684 C C . LYS A 1 81 ? 14.399 -3.759 -25.711 1.00 57.69 81 LYS A C 1
ATOM 686 O O . LYS A 1 81 ? 14.299 -4.755 -26.434 1.00 57.69 81 LYS A O 1
ATOM 691 N N . PRO A 1 82 ? 14.901 -2.593 -26.166 1.00 53.47 82 PRO A N 1
ATOM 692 C CA . PRO A 1 82 ? 15.385 -2.486 -27.521 1.00 53.47 82 PRO A CA 1
ATOM 693 C C . PRO A 1 82 ? 16.627 -3.365 -27.575 1.00 53.47 82 PRO A C 1
ATOM 695 O O . PRO A 1 82 ? 17.492 -3.282 -26.695 1.00 53.47 82 PRO A O 1
ATOM 698 N N . LYS A 1 83 ? 16.733 -4.213 -28.599 1.00 52.31 83 LYS A N 1
ATOM 699 C CA . LYS A 1 83 ? 18.033 -4.735 -29.013 1.00 52.31 83 LYS A CA 1
ATOM 700 C C . LYS A 1 83 ? 18.826 -3.530 -29.516 1.00 52.31 83 LYS A C 1
ATOM 702 O O . LYS A 1 83 ? 18.875 -3.279 -30.712 1.00 52.31 83 LYS A O 1
ATOM 707 N N . ILE A 1 84 ? 19.375 -2.734 -28.601 1.00 50.47 84 ILE A N 1
ATOM 708 C CA . ILE A 1 84 ? 20.368 -1.729 -28.944 1.00 50.47 84 ILE A CA 1
ATOM 709 C C . ILE A 1 84 ? 21.559 -2.559 -29.407 1.00 50.47 84 ILE A C 1
ATOM 711 O O . ILE A 1 84 ? 22.303 -3.107 -28.590 1.00 50.47 84 ILE A O 1
ATOM 715 N N . ALA A 1 85 ? 21.672 -2.730 -30.724 1.00 51.31 85 ALA A N 1
ATOM 716 C CA . ALA A 1 85 ? 22.925 -3.048 -31.371 1.00 51.31 85 ALA A CA 1
ATOM 717 C C . ALA A 1 85 ? 23.872 -1.927 -30.951 1.00 51.31 85 ALA A C 1
ATOM 719 O O . ALA A 1 85 ? 23.835 -0.818 -31.471 1.00 51.31 85 ALA A O 1
ATOM 720 N N . ARG A 1 86 ? 24.607 -2.176 -29.870 1.00 49.78 86 ARG A N 1
ATOM 721 C CA . ARG A 1 86 ? 25.586 -1.244 -29.347 1.00 49.78 86 ARG A CA 1
ATOM 722 C C . ARG A 1 86 ? 26.707 -1.238 -30.375 1.00 49.78 86 ARG A C 1
ATOM 724 O O . ARG A 1 86 ? 27.549 -2.134 -30.361 1.00 49.78 86 ARG A O 1
ATOM 731 N N . GLU A 1 87 ? 26.686 -0.270 -31.282 1.00 47.28 87 GLU A N 1
ATOM 732 C CA . GLU A 1 87 ? 27.878 0.147 -32.010 1.00 47.28 87 GLU A CA 1
ATOM 733 C C . GLU A 1 87 ? 28.855 0.656 -30.946 1.00 47.28 87 GLU A C 1
ATOM 735 O O . GLU A 1 87 ? 28.805 1.793 -30.489 1.00 47.28 87 GLU A O 1
ATOM 740 N N . LYS A 1 88 ? 29.650 -0.270 -30.399 1.00 49.00 88 LYS A N 1
ATOM 741 C CA . LYS A 1 88 ? 30.762 0.060 -29.518 1.00 49.00 88 LYS A CA 1
ATOM 742 C C . LYS A 1 88 ? 31.803 0.718 -30.421 1.00 49.00 88 LYS A C 1
ATOM 744 O O . LYS A 1 88 ? 32.441 0.016 -31.201 1.00 49.00 88 LYS A O 1
ATOM 749 N N . GLU A 1 89 ? 31.974 2.033 -30.319 1.00 45.66 89 GLU A N 1
ATOM 750 C CA . GLU A 1 89 ? 33.246 2.654 -30.684 1.00 45.66 89 GLU A CA 1
ATOM 751 C C . GLU A 1 89 ? 34.338 1.957 -29.865 1.00 45.66 89 GLU A C 1
ATOM 753 O O . GLU A 1 89 ? 34.328 1.960 -28.631 1.00 45.66 89 GLU A O 1
ATOM 758 N N . VAL A 1 90 ? 35.205 1.230 -30.567 1.00 47.50 90 VAL A N 1
ATOM 759 C CA . VAL A 1 90 ? 36.250 0.399 -29.976 1.00 47.50 90 VAL A CA 1
ATOM 760 C C . VAL A 1 90 ? 37.458 1.290 -29.719 1.00 47.50 90 VAL A C 1
ATOM 762 O O . VAL A 1 90 ? 38.231 1.569 -30.632 1.00 47.50 90 VAL A O 1
ATOM 765 N N . THR A 1 91 ? 37.654 1.716 -28.474 1.00 49.00 91 THR A N 1
ATOM 766 C CA . THR A 1 91 ? 38.983 2.120 -28.012 1.00 49.00 91 THR A CA 1
ATOM 767 C C . THR A 1 91 ? 39.862 0.870 -27.952 1.00 49.00 91 THR A C 1
ATOM 769 O O . THR A 1 91 ? 39.631 -0.068 -27.188 1.00 49.00 91 THR A O 1
ATOM 772 N N . VAL A 1 92 ? 40.832 0.829 -28.864 1.00 50.19 92 VAL A N 1
ATOM 773 C CA . VAL A 1 92 ? 41.754 -0.283 -29.105 1.00 50.19 92 VAL A CA 1
ATOM 774 C C . VAL A 1 92 ? 42.656 -0.462 -27.881 1.00 50.19 92 VAL A C 1
ATOM 776 O O . VAL A 1 92 ? 43.489 0.393 -27.600 1.00 50.19 92 VAL A O 1
ATOM 779 N N . GLY A 1 93 ? 42.487 -1.562 -27.138 1.00 51.97 93 GLY A N 1
ATOM 780 C CA . GLY A 1 93 ? 43.424 -1.923 -26.065 1.00 51.97 93 GLY A CA 1
ATOM 781 C C . GLY A 1 93 ? 42.928 -2.889 -24.986 1.00 51.97 93 GLY A C 1
ATOM 782 O O . GLY A 1 93 ? 43.751 -3.422 -24.248 1.00 51.97 93 GLY A O 1
ATOM 783 N N . GLN A 1 94 ? 41.625 -3.165 -24.868 1.00 53.81 94 GLN A N 1
ATOM 784 C CA . GLN A 1 94 ? 41.125 -4.089 -23.837 1.00 53.81 94 GLN A CA 1
ATOM 785 C C . GLN A 1 94 ? 40.932 -5.521 -24.350 1.00 53.81 94 GLN A C 1
ATOM 787 O O . GLN A 1 94 ? 40.332 -5.753 -25.399 1.00 53.81 94 GLN A O 1
ATOM 792 N N . MET A 1 95 ? 41.422 -6.491 -23.565 1.00 50.38 95 MET A N 1
ATOM 793 C CA . MET A 1 95 ? 41.183 -7.926 -23.753 1.00 50.38 95 MET A CA 1
ATOM 794 C C . MET A 1 95 ? 39.683 -8.206 -23.924 1.00 50.38 95 MET A C 1
ATOM 796 O O . MET A 1 95 ? 38.895 -8.025 -22.997 1.00 50.38 95 MET A O 1
ATOM 800 N N . LEU A 1 96 ? 39.298 -8.679 -25.111 1.00 59.62 96 LEU A N 1
ATOM 801 C CA . LEU A 1 96 ? 37.930 -9.097 -25.417 1.00 59.62 96 LEU A CA 1
ATOM 802 C C . LEU A 1 96 ? 37.503 -10.258 -24.509 1.00 59.62 96 LEU A C 1
ATOM 804 O O . LEU A 1 96 ? 38.245 -11.230 -24.330 1.00 59.62 96 LEU A O 1
ATOM 808 N N . SER A 1 97 ? 36.278 -10.185 -23.985 1.00 61.25 97 SER A N 1
ATOM 809 C CA . SER A 1 97 ? 35.681 -11.290 -23.238 1.00 61.25 97 SER A CA 1
ATOM 810 C C . SER A 1 97 ? 35.457 -12.510 -24.147 1.00 61.25 97 SER A C 1
ATOM 812 O O . SER A 1 97 ? 35.383 -12.400 -25.376 1.00 61.25 97 SER A O 1
ATOM 814 N N . LYS A 1 98 ? 35.325 -13.708 -23.559 1.00 58.69 98 LYS A N 1
ATOM 815 C CA . LYS A 1 98 ? 35.096 -14.951 -24.324 1.00 58.69 98 LYS A CA 1
ATOM 816 C C . LYS A 1 98 ? 33.824 -14.895 -25.186 1.00 58.69 98 LYS A C 1
ATOM 818 O O . LYS A 1 98 ? 33.809 -15.502 -26.253 1.00 58.69 98 LYS A O 1
ATOM 823 N N . SER A 1 99 ? 32.790 -14.170 -24.749 1.00 63.25 99 SER A N 1
ATOM 824 C CA . SER A 1 99 ? 31.558 -13.972 -25.523 1.00 63.25 99 SER A CA 1
ATOM 825 C C . SER A 1 99 ? 31.774 -13.033 -26.705 1.00 63.25 99 SER A C 1
ATOM 827 O O . SER A 1 99 ? 31.408 -13.387 -27.821 1.00 63.25 99 SER A O 1
ATOM 829 N N . ASP A 1 100 ? 32.472 -11.909 -26.499 1.00 69.00 100 ASP A N 1
ATOM 830 C CA . ASP A 1 100 ? 32.764 -10.964 -27.586 1.00 69.00 100 ASP A CA 1
ATOM 831 C C . ASP A 1 100 ? 33.623 -11.630 -28.681 1.00 69.00 100 ASP A C 1
ATOM 833 O O . ASP A 1 100 ? 33.446 -11.366 -29.869 1.00 69.00 100 ASP A O 1
ATOM 837 N N . ARG A 1 101 ? 34.515 -12.564 -28.311 1.00 71.69 101 ARG A N 1
ATOM 838 C CA . ARG A 1 101 ? 35.328 -13.321 -29.279 1.00 71.69 101 ARG A CA 1
ATOM 839 C C . ARG A 1 101 ? 34.478 -14.180 -30.223 1.00 71.69 101 ARG A C 1
ATOM 841 O O . ARG A 1 101 ? 34.793 -14.259 -31.409 1.00 71.69 101 ARG A O 1
ATOM 848 N N . LYS A 1 102 ? 33.423 -14.826 -29.714 1.00 76.56 102 LYS A N 1
ATOM 849 C CA . LYS A 1 102 ? 32.542 -15.676 -30.531 1.00 76.56 102 LYS A CA 1
ATOM 850 C C . LYS A 1 102 ? 31.733 -14.834 -31.514 1.00 76.56 102 LYS A C 1
ATOM 852 O O . LYS A 1 102 ? 31.654 -15.189 -32.685 1.00 76.56 102 LYS A O 1
ATOM 857 N N . ASP A 1 103 ? 31.221 -13.696 -31.061 1.00 78.56 103 ASP A N 1
ATOM 858 C CA . ASP A 1 103 ? 30.458 -12.778 -31.907 1.00 78.56 103 ASP A CA 1
ATOM 859 C C . ASP A 1 103 ? 31.320 -12.186 -33.029 1.00 78.56 103 ASP A C 1
ATOM 861 O O . ASP A 1 103 ? 30.861 -12.060 -34.161 1.00 78.56 103 ASP A O 1
ATOM 865 N N . TYR A 1 104 ? 32.594 -11.896 -32.755 1.00 78.88 104 TYR A N 1
ATOM 866 C CA . TYR A 1 104 ? 33.541 -11.429 -33.773 1.00 78.88 104 TYR A CA 1
ATOM 867 C C . TYR A 1 104 ? 33.867 -12.509 -34.810 1.00 78.88 104 TYR A C 1
ATOM 869 O O . TYR A 1 104 ? 33.951 -12.186 -35.993 1.00 78.88 104 TYR A O 1
ATOM 877 N N . MET A 1 105 ? 33.993 -13.779 -34.400 1.00 76.81 105 MET A N 1
ATOM 878 C CA . MET A 1 105 ? 34.164 -14.890 -35.348 1.00 76.81 105 MET A CA 1
ATOM 879 C C . MET A 1 105 ? 32.927 -15.102 -36.219 1.00 76.81 105 MET A C 1
ATOM 881 O O . MET A 1 105 ? 33.066 -15.270 -37.425 1.00 76.81 105 MET A O 1
ATOM 885 N N . ILE A 1 106 ? 31.727 -15.042 -35.634 1.00 81.06 106 ILE A N 1
ATOM 886 C CA . ILE A 1 106 ? 30.467 -15.155 -36.386 1.00 81.06 106 ILE A CA 1
ATOM 887 C C . ILE A 1 106 ? 30.318 -13.984 -37.367 1.00 81.06 106 ILE A C 1
ATOM 889 O O . ILE A 1 106 ? 29.897 -14.179 -38.502 1.00 81.06 106 ILE A O 1
ATOM 893 N N . ALA A 1 107 ? 30.682 -12.772 -36.946 1.00 79.75 107 ALA A N 1
ATOM 894 C CA . ALA A 1 107 ? 30.576 -11.569 -37.765 1.00 79.75 107 ALA A CA 1
ATOM 895 C C . ALA A 1 107 ? 31.751 -11.362 -38.741 1.00 79.75 107 ALA A C 1
ATOM 897 O O . ALA A 1 107 ? 31.747 -10.370 -39.468 1.00 79.75 107 ALA A O 1
ATOM 898 N N . GLY A 1 108 ? 32.770 -12.232 -38.739 1.00 82.06 108 GLY A N 1
ATOM 899 C CA . GLY A 1 108 ? 33.962 -12.089 -39.586 1.00 82.06 108 GLY A CA 1
ATOM 900 C C . GLY A 1 108 ? 34.730 -10.781 -39.353 1.00 82.06 108 GLY A C 1
ATOM 901 O O . GLY A 1 108 ? 35.255 -10.191 -40.298 1.00 82.06 108 GLY A O 1
ATOM 902 N N . LYS A 1 109 ? 34.740 -10.284 -38.110 1.00 85.50 109 LYS A N 1
ATOM 903 C CA . LYS A 1 109 ? 35.391 -9.024 -37.729 1.00 85.50 109 LYS A CA 1
ATOM 904 C C . LYS A 1 109 ? 36.823 -9.271 -37.263 1.00 85.50 109 LYS A C 1
ATOM 906 O O . LYS A 1 109 ? 37.080 -10.143 -36.436 1.00 85.50 109 LYS A O 1
ATOM 911 N N . CYS A 1 110 ? 37.744 -8.435 -37.725 1.00 84.56 110 CYS A N 1
ATOM 912 C CA . CYS A 1 110 ? 39.110 -8.366 -37.230 1.00 84.56 110 CYS A CA 1
ATOM 913 C C . CYS A 1 110 ? 39.125 -8.051 -35.727 1.00 84.56 110 CYS A C 1
ATOM 915 O O . CYS A 1 110 ? 38.490 -7.094 -35.282 1.00 84.56 110 CYS A O 1
ATOM 917 N N . PHE A 1 111 ? 39.887 -8.800 -34.928 1.00 79.56 111 PHE A N 1
ATOM 918 C CA . PHE A 1 111 ? 39.96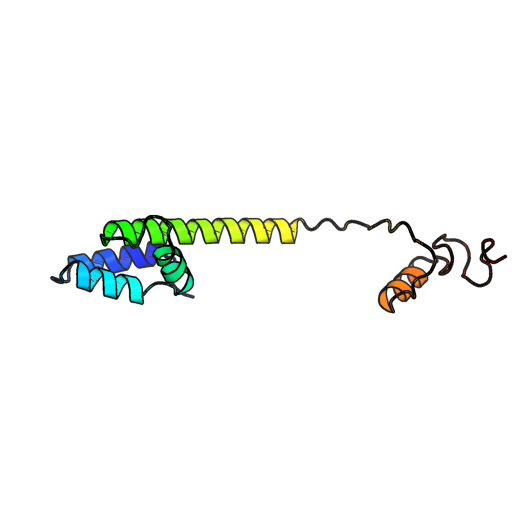0 -8.556 -33.481 1.00 79.56 111 PHE A CA 1
ATOM 919 C C . PHE A 1 111 ? 40.810 -7.335 -33.115 1.00 79.56 111 PHE A C 1
ATOM 921 O O . PHE A 1 111 ? 40.727 -6.876 -31.981 1.00 79.56 111 PHE A O 1
ATOM 928 N N . ASN A 1 112 ? 41.607 -6.801 -34.049 1.00 77.00 112 ASN A N 1
ATOM 929 C CA . ASN A 1 112 ? 42.442 -5.621 -33.798 1.00 77.00 112 ASN A CA 1
ATOM 930 C C . ASN A 1 112 ? 41.710 -4.313 -34.113 1.00 77.00 112 ASN A C 1
ATOM 932 O O . ASN A 1 112 ? 41.827 -3.360 -33.354 1.00 77.00 112 ASN A O 1
ATOM 936 N N . CYS A 1 113 ? 40.964 -4.256 -35.222 1.00 80.94 113 CYS A N 1
ATOM 937 C CA . CYS A 1 113 ? 40.330 -3.017 -35.690 1.00 80.94 113 CYS A CA 1
ATOM 938 C C . CYS A 1 113 ? 38.799 -3.095 -35.809 1.00 80.94 113 CYS A C 1
ATOM 940 O O . CYS A 1 113 ? 38.175 -2.126 -36.231 1.00 80.94 113 CYS A O 1
ATOM 942 N N . ALA A 1 114 ? 38.191 -4.242 -35.480 1.00 77.94 114 ALA A N 1
ATOM 943 C CA . ALA A 1 114 ? 36.750 -4.510 -35.562 1.00 77.94 114 ALA A CA 1
ATOM 944 C C . ALA A 1 114 ? 36.107 -4.360 -36.959 1.00 77.94 114 ALA A C 1
ATOM 946 O O . ALA A 1 114 ? 34.887 -4.494 -37.083 1.00 77.94 114 ALA A O 1
ATOM 947 N N . LYS A 1 115 ? 36.903 -4.136 -38.015 1.00 81.44 115 LYS A N 1
ATOM 948 C CA . LYS A 1 115 ? 36.445 -4.110 -39.411 1.00 81.44 115 LYS A CA 1
ATOM 949 C C . LYS A 1 115 ? 36.293 -5.528 -39.957 1.00 81.44 115 LYS A C 1
ATOM 951 O O . LYS A 1 115 ? 37.011 -6.437 -39.549 1.00 81.44 115 LYS A O 1
ATOM 956 N N . THR A 1 116 ? 35.352 -5.716 -40.872 1.00 83.56 116 THR A N 1
ATOM 957 C CA . THR A 1 116 ? 35.144 -6.981 -41.584 1.00 83.56 116 THR A CA 1
ATOM 958 C C . THR A 1 116 ? 36.058 -7.085 -42.808 1.00 83.56 116 THR A C 1
ATOM 960 O O . THR A 1 116 ? 36.635 -6.092 -43.254 1.00 83.56 116 THR A O 1
ATOM 963 N N . GLY A 1 117 ? 36.209 -8.297 -43.347 1.00 83.44 117 GLY A N 1
ATOM 964 C CA . GLY A 1 117 ? 36.967 -8.554 -44.581 1.00 83.44 117 GLY A CA 1
ATOM 965 C C . GLY A 1 117 ? 38.430 -8.958 -44.380 1.00 83.44 117 GLY A C 1
ATOM 966 O O . GLY A 1 117 ? 39.093 -9.301 -45.350 1.00 83.44 117 GLY A O 1
ATOM 967 N N . HIS A 1 118 ? 38.928 -8.962 -43.142 1.00 85.12 118 HIS A N 1
ATOM 968 C CA . HIS A 1 118 ? 40.245 -9.494 -42.786 1.00 85.12 118 HIS A CA 1
ATOM 969 C C . HIS A 1 118 ? 40.259 -9.966 -41.325 1.00 85.12 118 HIS A C 1
ATOM 971 O O . HIS A 1 118 ? 39.439 -9.531 -40.511 1.00 85.12 118 HIS A O 1
ATOM 977 N N . LEU A 1 119 ? 41.201 -10.843 -40.975 1.00 81.50 119 LEU A N 1
ATOM 978 C CA . LEU A 1 119 ? 41.450 -11.255 -39.591 1.00 81.50 119 LEU A CA 1
ATOM 979 C C . LEU A 1 119 ? 42.611 -10.454 -38.988 1.00 81.50 119 LEU A C 1
ATOM 981 O O . LEU A 1 119 ? 43.327 -9.742 -39.682 1.00 81.50 119 LEU A O 1
ATOM 985 N N . SER A 1 120 ? 42.829 -10.573 -37.676 1.00 79.06 120 SER A N 1
ATOM 986 C CA . SER A 1 120 ? 43.900 -9.848 -36.967 1.00 79.06 120 SER A CA 1
ATOM 987 C C . SER A 1 120 ? 45.320 -10.095 -37.485 1.00 79.06 120 SER A C 1
ATOM 989 O O . SER A 1 120 ? 46.226 -9.353 -37.099 1.00 79.06 120 SER A O 1
ATOM 991 N N . GLN A 1 121 ? 45.534 -11.145 -38.282 1.00 79.12 121 GLN A N 1
ATOM 992 C CA . GLN A 1 121 ? 46.815 -11.429 -38.931 1.00 79.12 121 GLN A CA 1
ATOM 993 C C . GLN A 1 121 ? 47.031 -10.545 -40.165 1.00 79.12 121 GLN A C 1
ATOM 995 O O . GLN A 1 121 ? 48.113 -9.994 -40.311 1.00 79.12 121 GLN A O 1
ATOM 1000 N N . ASP A 1 122 ? 45.978 -10.297 -40.943 1.00 80.56 122 ASP A N 1
ATOM 1001 C CA . ASP A 1 122 ? 45.998 -9.489 -42.172 1.00 80.56 122 ASP A CA 1
ATOM 1002 C C . ASP A 1 122 ? 45.503 -8.053 -41.934 1.00 80.56 122 ASP A C 1
ATOM 1004 O O . ASP A 1 122 ? 44.981 -7.386 -42.826 1.00 80.56 122 ASP A O 1
ATOM 1008 N N . CYS A 1 123 ? 45.586 -7.580 -40.688 1.00 83.12 123 CYS A N 1
ATOM 1009 C CA . CYS A 1 123 ? 45.068 -6.272 -40.315 1.00 83.12 123 CYS A CA 1
ATOM 1010 C C . CYS A 1 123 ? 46.008 -5.161 -40.802 1.00 83.12 123 CYS A C 1
ATOM 1012 O O . CYS A 1 123 ? 47.100 -5.038 -40.255 1.00 83.12 123 CYS A O 1
ATOM 1014 N N . PRO A 1 124 ? 45.581 -4.270 -41.716 1.00 80.88 124 PRO A N 1
ATOM 1015 C CA . PRO A 1 124 ? 46.438 -3.206 -42.251 1.00 80.88 124 PRO A CA 1
ATOM 1016 C C . PRO A 1 124 ? 46.783 -2.129 -41.211 1.00 80.88 124 PRO A C 1
ATOM 1018 O O . PRO A 1 124 ? 47.666 -1.313 -41.430 1.00 80.88 124 PRO A O 1
ATOM 1021 N N . ALA A 1 125 ? 46.081 -2.120 -40.072 1.00 72.81 125 ALA A N 1
ATOM 1022 C CA . ALA A 1 125 ? 46.392 -1.267 -38.924 1.00 72.81 125 ALA A CA 1
ATOM 1023 C C . ALA A 1 125 ? 47.468 -1.863 -37.992 1.00 72.81 125 ALA A C 1
ATOM 1025 O O . ALA A 1 125 ? 47.823 -1.232 -37.001 1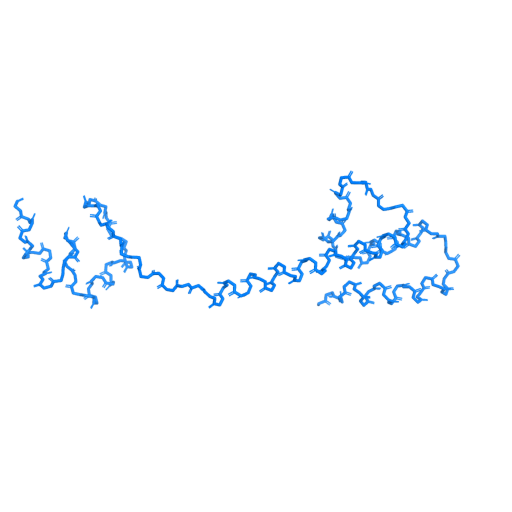.00 72.81 125 ALA A O 1
ATOM 1026 N N . LYS A 1 126 ? 47.955 -3.083 -38.268 1.00 63.06 126 LYS A N 1
ATOM 1027 C CA . LYS A 1 126 ? 49.145 -3.658 -37.632 1.00 63.06 126 LYS A CA 1
ATOM 1028 C C . LYS A 1 126 ? 50.368 -3.208 -38.443 1.00 63.06 126 LYS A C 1
ATOM 1030 O O . LYS A 1 126 ? 50.844 -3.934 -39.310 1.00 63.06 126 LYS A O 1
ATOM 1035 N N . GLY A 1 127 ? 50.786 -1.968 -38.205 1.00 52.38 127 GLY A N 1
ATOM 1036 C CA . GLY A 1 127 ? 52.159 -1.523 -38.442 1.00 52.38 127 GLY A CA 1
ATOM 1037 C C . GLY A 1 127 ? 52.957 -1.749 -37.173 1.00 52.38 127 GLY A C 1
ATOM 1038 O O . GLY A 1 127 ? 52.434 -1.344 -36.110 1.00 52.38 127 GLY A O 1
#

Radius of gyration: 29.11 Å; chains: 1; bounding box: 72×28×64 Å

Foldseek 3Di:
DQDQLLVLLVVLVVVVVVDPDDFVVSQVVSLVSADPVLSCVQCPDPVHHDPGPVVVSVSSNVVSVVVVVVVVVVVVCVVVVDPPPPPPPDPFDDDDDPVSVVVCVVVCAAPRRRDHDDHVVPDPVPD

InterPro domains:
  IPR001878 Zinc finger, CCHC-type [PF00098] (108-124)
  IPR001878 Zinc finger, CCHC-type [PS50158] (109-124)
  IPR001878 Zinc finger, CCHC-type [SM00343] (109-125)
  IPR036875 Zinc finger, CCHC-type superfamily [SSF57756] (102-126)

pLDDT: mean 80.94, std 14.75, range [45.66, 95.62]

Organism: Moniliophthora roreri (NCBI:txid221103)